Protein AF-A0A959L4I2-F1 (afdb_monomer_lite)

Foldseek 3Di:
DDDDDDDVVVVVVVVVVVVCPPPDDDDDDDPCPVVCCVPDQWDFDKDFPDWDWDDDPNWIWIKTKIAGCGTDHHDRDHGDIDIDTDPDTDDDD

pLDDT: mean 78.52, std 15.72, range [43.84, 96.69]

Radius of gyration: 24.25 Å; chains: 1; bounding box: 48×35×80 Å

Structure (mmCIF, N/CA/C/O backbone):
data_AF-A0A959L4I2-F1
#
_entry.id   AF-A0A959L4I2-F1
#
loop_
_atom_site.group_PDB
_atom_site.id
_atom_site.type_symbol
_atom_site.label_atom_id
_atom_site.label_alt_id
_atom_site.label_comp_id
_atom_site.label_asym_id
_atom_site.label_entity_id
_atom_site.label_seq_id
_atom_site.pdbx_PDB_ins_code
_atom_site.Cartn_x
_atom_site.Cartn_y
_atom_site.Cartn_z
_atom_site.occupancy
_atom_site.B_iso_or_equiv
_atom_site.auth_seq_id
_atom_site.auth_comp_id
_atom_site.auth_asym_id
_atom_site.auth_atom_id
_atom_site.pdbx_PDB_model_num
ATOM 1 N N . MET A 1 1 ? 34.972 -16.716 57.144 1.00 43.84 1 MET A N 1
ATOM 2 C CA . MET A 1 1 ? 35.278 -16.973 55.724 1.00 43.84 1 MET A CA 1
ATOM 3 C C . MET A 1 1 ? 34.008 -16.634 54.981 1.00 43.84 1 MET A C 1
ATOM 5 O O . MET A 1 1 ? 33.043 -17.386 55.031 1.00 43.84 1 MET A O 1
ATOM 9 N N . GLU A 1 2 ? 33.963 -15.379 54.559 1.00 48.97 2 GLU A N 1
ATOM 10 C CA . GLU A 1 2 ? 32.786 -14.670 54.071 1.00 48.97 2 GLU A CA 1
ATOM 11 C C . GLU A 1 2 ? 32.556 -14.938 52.575 1.00 48.97 2 GLU A C 1
ATOM 13 O O . GLU A 1 2 ? 33.431 -15.461 51.890 1.00 48.97 2 GLU A O 1
ATOM 18 N N . GLU A 1 3 ? 31.378 -14.508 52.113 1.00 50.47 3 GLU A N 1
ATOM 19 C CA . GLU A 1 3 ? 31.020 -14.194 50.719 1.00 50.47 3 GLU A CA 1
ATOM 20 C C . GLU A 1 3 ? 30.455 -15.323 49.839 1.00 50.47 3 GLU A C 1
ATOM 22 O O . GLU A 1 3 ? 31.100 -15.823 48.924 1.00 50.47 3 GLU A O 1
ATOM 27 N N . GLN A 1 4 ? 29.169 -15.659 50.025 1.00 55.16 4 GLN A N 1
ATOM 28 C CA . GLN A 1 4 ? 28.410 -16.448 49.037 1.00 55.16 4 GLN A CA 1
ATOM 29 C C . GLN A 1 4 ? 26.938 -16.029 48.859 1.00 55.16 4 GLN A C 1
ATOM 31 O O . GLN A 1 4 ? 26.091 -16.893 48.695 1.00 55.16 4 GLN A O 1
ATOM 36 N N . PHE A 1 5 ? 26.554 -14.744 48.861 1.00 51.22 5 PHE A N 1
ATOM 37 C CA . PHE A 1 5 ? 25.117 -14.421 48.674 1.00 51.22 5 PHE A CA 1
ATOM 38 C C . PHE A 1 5 ? 24.760 -13.151 47.882 1.00 51.22 5 PHE A C 1
ATOM 40 O O . PHE A 1 5 ? 23.642 -12.666 48.017 1.00 51.22 5 PHE A O 1
ATOM 47 N N . PHE A 1 6 ? 25.620 -12.634 46.993 1.00 52.25 6 PHE A N 1
ATOM 48 C CA . PHE A 1 6 ? 25.301 -11.386 46.264 1.00 52.25 6 PHE A CA 1
ATOM 49 C C . PHE A 1 6 ? 25.215 -11.478 44.728 1.00 52.25 6 PHE A C 1
ATOM 51 O O . PHE A 1 6 ? 25.006 -10.473 44.059 1.00 52.25 6 PHE A O 1
ATOM 58 N N . VAL A 1 7 ? 25.326 -12.667 44.126 1.00 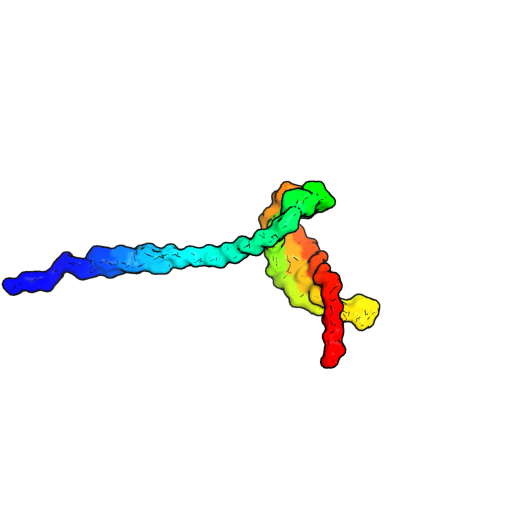56.22 7 VAL A N 1
ATOM 59 C CA . VAL A 1 7 ? 25.399 -12.779 42.647 1.00 56.22 7 VAL A CA 1
ATOM 60 C C . VAL A 1 7 ? 24.023 -12.977 41.986 1.00 56.22 7 VAL A C 1
ATOM 62 O O . VAL A 1 7 ? 23.816 -12.619 40.829 1.00 56.22 7 VAL A O 1
ATOM 65 N N . ARG A 1 8 ? 23.033 -13.499 42.721 1.00 56.81 8 ARG A N 1
ATOM 66 C CA . ARG A 1 8 ? 21.704 -1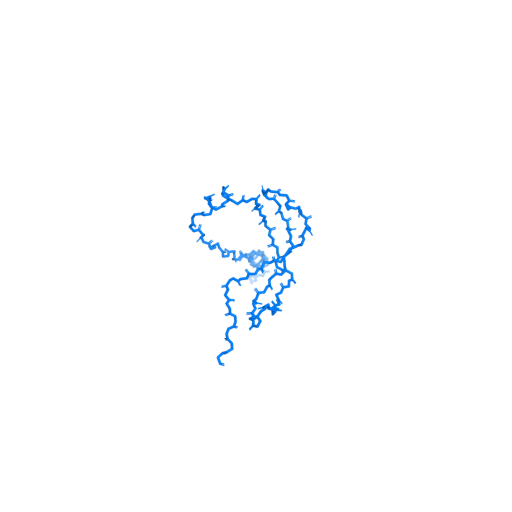3.847 42.179 1.00 56.81 8 ARG A CA 1
ATOM 67 C C . ARG A 1 8 ? 20.832 -12.657 41.728 1.00 56.81 8 ARG A C 1
ATOM 69 O O . ARG A 1 8 ? 20.240 -12.766 40.651 1.00 56.81 8 ARG A O 1
ATOM 76 N N . PRO A 1 9 ? 20.734 -11.526 42.459 1.00 57.25 9 PRO A N 1
ATOM 77 C CA . PRO A 1 9 ? 19.883 -10.423 42.007 1.00 57.25 9 PRO A CA 1
ATOM 78 C C . PRO A 1 9 ? 20.489 -9.684 40.804 1.00 57.25 9 PRO A C 1
ATOM 80 O O . PRO A 1 9 ? 19.751 -9.207 39.946 1.00 57.25 9 PRO A O 1
ATOM 83 N N . PHE A 1 10 ? 21.821 -9.655 40.691 1.00 60.25 10 PHE A N 1
ATOM 84 C CA . PHE A 1 10 ? 22.527 -8.967 39.609 1.00 60.25 10 PHE A CA 1
ATOM 85 C C . PHE A 1 10 ? 22.328 -9.660 38.253 1.00 60.25 10 PHE A C 1
ATOM 87 O O . PHE A 1 10 ? 22.019 -9.010 37.259 1.00 60.25 10 PHE A O 1
ATOM 94 N N . VAL A 1 11 ? 22.408 -10.995 38.225 1.00 62.56 11 VAL A N 1
ATOM 95 C CA . VAL A 1 11 ? 22.149 -11.787 37.009 1.00 62.56 11 VAL A CA 1
ATOM 96 C C . VAL A 1 11 ? 20.693 -11.643 36.552 1.00 62.56 11 VAL A C 1
ATOM 98 O O . VAL A 1 11 ? 20.431 -11.499 35.361 1.00 62.56 11 VAL A O 1
ATOM 101 N N . THR A 1 12 ? 19.746 -11.600 37.494 1.00 60.44 12 THR A N 1
ATOM 102 C CA . THR A 1 12 ? 18.314 -11.426 37.188 1.00 60.44 12 THR A CA 1
ATOM 103 C C . THR A 1 12 ? 18.019 -10.040 36.595 1.00 60.44 12 THR A C 1
ATOM 105 O O . THR A 1 12 ? 17.237 -9.926 35.653 1.00 60.44 12 THR A O 1
ATOM 108 N N . LEU A 1 13 ? 18.689 -8.990 37.087 1.00 60.50 13 LEU A N 1
ATOM 109 C CA . LEU A 1 13 ? 18.549 -7.623 36.575 1.00 60.50 13 LEU A CA 1
ATOM 110 C C . LEU A 1 13 ? 19.105 -7.470 35.147 1.00 60.50 13 LEU A C 1
ATOM 112 O O . LEU A 1 13 ? 18.497 -6.794 34.321 1.00 60.50 13 LEU A O 1
ATOM 116 N N . ILE A 1 14 ? 20.226 -8.129 34.835 1.00 62.12 14 ILE A N 1
ATOM 117 C CA . ILE A 1 14 ? 20.831 -8.089 33.494 1.00 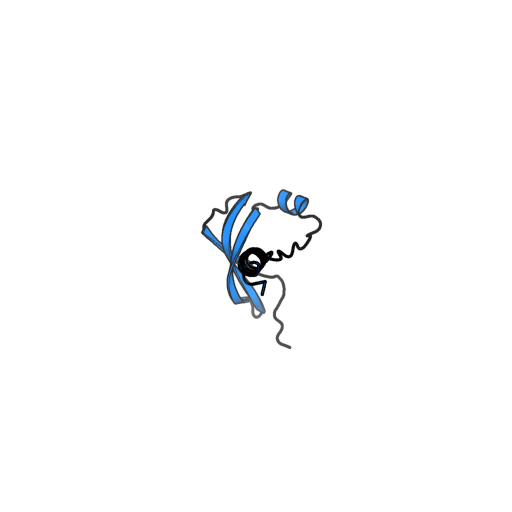62.12 14 ILE A CA 1
ATOM 118 C C . ILE A 1 14 ? 19.935 -8.786 32.461 1.00 62.12 14 ILE A C 1
ATOM 120 O O . ILE A 1 14 ? 19.753 -8.259 31.367 1.00 62.12 14 ILE A O 1
ATOM 124 N N . VAL A 1 15 ? 19.326 -9.925 32.810 1.00 62.53 15 VAL A N 1
ATOM 125 C CA . VAL A 1 15 ? 18.408 -10.651 31.910 1.00 62.53 15 VAL A CA 1
ATOM 126 C C . VAL A 1 15 ? 17.130 -9.851 31.627 1.00 62.53 15 VAL A C 1
ATOM 128 O O . VAL A 1 15 ? 16.635 -9.868 30.505 1.00 62.53 15 VAL A O 1
ATOM 131 N N . ALA A 1 16 ? 16.616 -9.098 32.602 1.00 61.31 16 ALA A N 1
ATOM 132 C CA . ALA A 1 16 ? 15.443 -8.246 32.389 1.00 61.31 16 ALA A CA 1
ATOM 133 C C . ALA A 1 16 ? 15.728 -7.057 31.447 1.00 61.31 16 ALA A C 1
ATOM 135 O O . ALA A 1 16 ? 14.841 -6.613 30.715 1.00 61.31 16 ALA A O 1
ATOM 136 N N . MET A 1 17 ? 16.966 -6.552 31.429 1.00 60.22 17 MET A N 1
ATOM 137 C CA . MET A 1 17 ? 17.362 -5.430 30.569 1.00 60.22 17 MET A CA 1
ATOM 138 C C . MET A 1 17 ? 17.618 -5.845 29.112 1.00 60.22 17 MET A C 1
ATOM 140 O O . MET A 1 17 ? 17.451 -5.020 28.217 1.00 60.22 17 MET A O 1
ATOM 144 N N . THR A 1 18 ? 17.960 -7.108 28.834 1.00 59.59 18 THR A N 1
ATOM 145 C CA . THR A 1 18 ? 18.181 -7.589 27.455 1.00 59.59 18 THR A CA 1
ATOM 146 C C . THR A 1 18 ? 16.890 -7.908 26.699 1.00 59.59 18 THR A C 1
ATOM 148 O O . THR A 1 18 ? 16.895 -7.915 25.470 1.00 59.59 18 THR A O 1
ATOM 151 N N . SER A 1 19 ? 15.768 -8.116 27.396 1.00 58.38 19 SER A N 1
ATOM 152 C CA . SER A 1 19 ? 14.453 -8.326 26.768 1.00 58.38 19 SER A CA 1
ATOM 153 C C . SER A 1 19 ? 13.820 -7.057 26.184 1.00 58.38 19 SER A C 1
ATOM 155 O O . SER A 1 19 ? 12.857 -7.157 25.429 1.00 58.38 19 SER A O 1
ATOM 157 N N . CYS A 1 20 ? 14.364 -5.872 26.479 1.00 56.56 20 CYS A N 1
ATOM 158 C CA . CYS A 1 20 ? 13.914 -4.605 25.899 1.00 56.56 20 CYS A CA 1
ATOM 159 C C . CYS A 1 20 ? 14.814 -4.209 24.717 1.00 56.56 20 CYS A C 1
ATOM 161 O O . CYS A 1 20 ? 15.423 -3.140 24.691 1.00 56.56 20 CYS A O 1
ATOM 163 N N . LEU A 1 21 ? 14.947 -5.109 23.740 1.00 58.44 21 LEU A N 1
ATOM 164 C CA . LEU A 1 21 ? 15.512 -4.773 22.437 1.00 58.44 21 LEU A CA 1
ATOM 165 C C . LEU A 1 21 ? 14.550 -3.788 21.770 1.00 58.44 21 LEU A C 1
ATOM 167 O O . LEU A 1 21 ? 13.540 -4.189 21.196 1.00 58.44 21 LEU A O 1
ATOM 171 N N . LEU A 1 22 ? 14.854 -2.493 21.901 1.00 57.78 22 LEU A N 1
ATOM 172 C CA . LEU A 1 22 ? 14.220 -1.422 21.141 1.00 57.78 22 LEU A CA 1
ATOM 173 C C . LEU A 1 22 ? 14.192 -1.845 19.669 1.00 57.78 22 LEU A C 1
ATOM 175 O O . LEU A 1 22 ? 15.231 -1.896 19.008 1.00 57.78 22 LEU A O 1
ATOM 179 N N . GLN A 1 23 ? 13.004 -2.163 19.155 1.00 61.88 23 GLN A N 1
ATOM 180 C CA . GLN A 1 23 ? 12.809 -2.300 17.721 1.00 61.88 23 GLN A CA 1
ATOM 181 C C . GLN A 1 23 ? 13.058 -0.922 17.115 1.00 61.88 23 GLN A C 1
ATOM 183 O O . GLN A 1 23 ? 12.265 0.001 17.293 1.00 61.88 23 GLN A O 1
ATOM 188 N N . ALA A 1 24 ? 14.200 -0.765 16.449 1.00 56.25 24 ALA A N 1
ATOM 189 C CA . ALA A 1 24 ? 14.517 0.450 15.725 1.00 56.25 24 ALA A CA 1
ATOM 190 C C . ALA A 1 24 ? 13.518 0.601 14.570 1.00 56.25 24 ALA A C 1
ATOM 192 O O . ALA A 1 24 ? 13.633 -0.056 13.538 1.00 56.25 24 ALA A O 1
ATOM 193 N N . THR A 1 25 ? 12.511 1.452 14.755 1.00 60.34 25 THR A N 1
ATOM 194 C CA . THR A 1 25 ? 11.624 1.884 13.678 1.00 60.34 25 THR A CA 1
ATOM 195 C C . THR A 1 25 ? 12.307 3.024 12.935 1.00 60.34 25 THR A C 1
ATOM 197 O O . THR A 1 25 ? 12.457 4.122 13.476 1.00 60.34 25 THR A O 1
ATOM 200 N N . THR A 1 26 ? 12.750 2.786 11.702 1.00 63.19 26 THR A N 1
ATOM 201 C CA . THR A 1 26 ? 13.249 3.861 10.840 1.00 63.19 26 THR A CA 1
ATOM 202 C C . THR A 1 26 ? 12.075 4.744 10.424 1.00 63.19 26 THR A C 1
ATOM 204 O O . THR A 1 26 ? 11.267 4.358 9.584 1.00 63.19 26 THR A O 1
ATOM 207 N N . ILE A 1 27 ? 11.976 5.938 11.011 1.00 66.94 27 ILE A N 1
ATOM 208 C CA . ILE A 1 27 ? 11.046 6.971 10.549 1.00 66.94 27 ILE A CA 1
ATOM 209 C C . ILE A 1 27 ? 11.718 7.677 9.373 1.00 66.94 27 ILE A C 1
ATOM 211 O O . ILE A 1 27 ? 12.671 8.429 9.564 1.00 66.94 27 ILE A O 1
ATOM 215 N N . VAL A 1 28 ? 11.243 7.420 8.156 1.00 71.44 28 VAL A N 1
ATOM 216 C CA . VAL A 1 28 ? 11.657 8.181 6.973 1.00 71.44 28 VAL A CA 1
ATOM 217 C C . VAL A 1 28 ? 10.774 9.429 6.898 1.00 71.44 28 VAL A C 1
ATOM 219 O O . VAL A 1 28 ? 9.566 9.294 6.691 1.00 71.44 28 VAL A O 1
ATOM 222 N N . PRO A 1 29 ? 11.319 10.643 7.097 1.00 65.62 29 PRO A N 1
ATOM 223 C CA . PRO A 1 29 ? 10.522 11.853 6.996 1.00 65.62 29 PRO A CA 1
ATOM 224 C C . PRO A 1 29 ? 10.180 12.110 5.528 1.00 65.62 29 PRO A C 1
ATOM 226 O O . PRO A 1 29 ? 11.054 12.394 4.711 1.00 65.62 29 PRO A O 1
ATOM 229 N N . PHE A 1 30 ? 8.896 12.043 5.194 1.00 72.75 30 PHE A N 1
ATOM 230 C CA . PHE A 1 30 ? 8.405 12.501 3.901 1.00 72.75 30 PHE A CA 1
ATOM 231 C C . PHE A 1 30 ? 7.990 13.967 4.027 1.00 72.75 30 PHE A C 1
ATOM 233 O O . PHE A 1 30 ? 7.026 14.303 4.723 1.00 72.75 30 PHE A O 1
ATOM 240 N N . ALA A 1 31 ? 8.731 14.853 3.358 1.00 73.56 31 ALA A N 1
ATOM 241 C CA . ALA A 1 31 ? 8.312 16.240 3.200 1.00 73.56 31 ALA A CA 1
ATOM 242 C C . ALA A 1 31 ? 6.930 16.263 2.525 1.00 73.56 31 ALA A C 1
ATOM 244 O O . ALA A 1 31 ? 6.697 15.508 1.584 1.00 73.56 31 ALA A O 1
ATOM 245 N N . ASN A 1 32 ? 6.024 17.125 2.997 1.00 81.12 32 ASN A N 1
ATOM 246 C CA . ASN A 1 32 ? 4.676 17.305 2.437 1.00 81.12 32 ASN A CA 1
ATOM 247 C C . ASN A 1 32 ? 3.681 16.145 2.664 1.00 81.12 32 ASN A C 1
ATOM 249 O O . ASN A 1 32 ? 2.652 16.087 2.001 1.00 81.12 32 ASN A O 1
ATOM 253 N N . LEU A 1 33 ? 3.920 15.254 3.635 1.00 77.94 33 LEU A N 1
ATOM 254 C CA . LEU A 1 33 ? 2.979 14.174 3.991 1.00 77.94 33 LEU A CA 1
ATOM 255 C C . LEU A 1 33 ? 1.547 14.672 4.249 1.00 77.94 33 LEU A C 1
ATOM 257 O O . LEU A 1 33 ? 0.593 14.046 3.802 1.00 77.94 33 LEU A O 1
ATOM 261 N N . GLY A 1 34 ? 1.405 15.813 4.933 1.00 78.88 34 GLY A N 1
ATOM 262 C CA . GLY A 1 34 ? 0.099 16.413 5.219 1.00 78.88 34 GLY A CA 1
ATOM 263 C C . GLY A 1 34 ? -0.649 16.836 3.954 1.00 78.88 34 GLY A C 1
ATOM 264 O O . GLY A 1 34 ? -1.792 16.442 3.759 1.00 78.88 34 GLY A O 1
ATOM 265 N N . THR A 1 35 ? 0.011 17.554 3.040 1.00 84.31 35 THR A N 1
ATOM 266 C CA . THR A 1 35 ? -0.631 17.995 1.791 1.00 84.31 35 THR A CA 1
ATOM 267 C C . THR A 1 35 ? -0.924 16.825 0.850 1.00 84.31 35 THR A C 1
ATOM 269 O O . THR A 1 35 ? -1.931 16.845 0.145 1.00 84.31 35 THR A O 1
ATOM 272 N N . LEU A 1 36 ? -0.092 15.778 0.869 1.00 83.38 36 LEU A N 1
ATOM 273 C CA . LEU A 1 36 ? -0.359 14.533 0.150 1.00 83.38 36 LEU A CA 1
ATOM 274 C C . LEU A 1 36 ? -1.573 13.797 0.731 1.00 83.38 36 LEU A C 1
ATOM 276 O O . LEU A 1 36 ? -2.418 13.334 -0.030 1.00 83.38 36 LEU A O 1
ATOM 280 N N . ALA A 1 37 ? -1.700 13.723 2.057 1.00 84.81 37 ALA A N 1
ATOM 281 C CA . ALA A 1 37 ? -2.852 13.112 2.716 1.00 84.81 37 ALA A CA 1
ATOM 282 C C . ALA A 1 37 ? -4.159 13.868 2.411 1.00 84.81 37 ALA A C 1
ATOM 284 O O . ALA A 1 37 ? -5.195 13.246 2.149 1.00 84.81 37 ALA A O 1
ATOM 285 N N . ASP A 1 38 ? -4.111 15.201 2.377 1.00 85.94 38 ASP A N 1
ATOM 286 C CA . ASP A 1 38 ? -5.268 16.036 2.045 1.00 85.94 38 ASP A CA 1
ATOM 287 C C . ASP A 1 38 ? -5.728 15.818 0.597 1.00 85.94 38 ASP A C 1
ATOM 289 O O . ASP A 1 38 ? -6.924 15.633 0.358 1.00 85.94 38 ASP A O 1
ATOM 293 N N . GLY A 1 39 ? -4.783 15.761 -0.347 1.00 88.56 39 GLY A N 1
ATOM 294 C CA . GLY A 1 39 ? -5.056 15.578 -1.776 1.00 88.56 39 GLY A CA 1
ATOM 295 C C . GLY A 1 39 ? -5.363 14.144 -2.219 1.00 88.56 39 GLY A C 1
ATOM 296 O O . GLY A 1 39 ? -5.780 13.953 -3.356 1.00 88.56 39 GLY A O 1
ATOM 297 N N . SER A 1 40 ? -5.157 13.142 -1.362 1.00 88.19 40 SER A N 1
ATOM 298 C CA . SER A 1 40 ? -5.371 11.731 -1.717 1.00 88.19 40 SER A CA 1
ATOM 299 C C . SER A 1 40 ? -6.819 11.293 -1.497 1.00 88.19 40 SER A C 1
ATOM 301 O O . SER A 1 40 ? -7.411 11.611 -0.464 1.00 88.19 40 SER A O 1
ATOM 303 N N . ASP A 1 41 ? -7.366 10.492 -2.412 1.00 90.50 41 ASP A N 1
ATOM 304 C CA . ASP A 1 41 ? -8.711 9.908 -2.273 1.00 90.50 41 ASP A CA 1
ATOM 305 C C . ASP A 1 41 ? -8.786 8.872 -1.141 1.00 90.50 41 ASP A C 1
ATOM 307 O O . ASP A 1 41 ? -9.819 8.724 -0.483 1.00 90.50 41 ASP A O 1
ATOM 311 N N . ALA A 1 42 ? -7.673 8.179 -0.882 1.00 90.38 42 ALA A N 1
ATOM 312 C CA . ALA A 1 42 ? -7.549 7.203 0.188 1.00 90.38 42 ALA A CA 1
ATOM 313 C C . ALA A 1 42 ? -6.189 7.294 0.892 1.00 90.38 42 ALA A C 1
ATOM 315 O O . ALA A 1 42 ? -5.170 7.611 0.280 1.00 90.38 42 ALA A O 1
ATOM 316 N N . LEU A 1 43 ? -6.186 6.983 2.187 1.00 91.50 43 LEU A N 1
ATOM 317 C CA . LEU A 1 43 ? -5.002 6.883 3.031 1.00 91.50 43 LEU A CA 1
ATOM 318 C C . LEU A 1 43 ? -5.138 5.628 3.891 1.00 91.50 43 LEU A C 1
ATOM 320 O O . LEU A 1 43 ? -6.104 5.484 4.639 1.00 91.50 43 LEU A O 1
ATOM 324 N N . VAL A 1 44 ? -4.174 4.721 3.782 1.00 93.81 44 VAL A N 1
ATOM 325 C CA . VAL A 1 44 ? -4.192 3.428 4.472 1.00 93.81 44 VAL A CA 1
ATOM 326 C C . VAL A 1 44 ? -2.800 3.068 4.969 1.00 93.81 44 VAL A C 1
ATOM 328 O O . VAL A 1 44 ? -1.800 3.422 4.344 1.00 93.81 44 VAL A O 1
ATOM 331 N N . MET A 1 45 ? -2.734 2.308 6.059 1.00 93.06 45 MET A N 1
ATOM 332 C CA . MET A 1 45 ? -1.555 1.505 6.360 1.00 93.06 45 MET A CA 1
ATOM 333 C C . MET A 1 45 ? -1.726 0.142 5.708 1.00 93.06 45 MET A C 1
ATOM 335 O O . MET A 1 45 ? -2.718 -0.549 5.941 1.00 93.06 45 MET A O 1
ATOM 339 N N . ALA A 1 46 ? -0.757 -0.246 4.888 1.00 94.50 46 ALA A N 1
ATOM 340 C CA . ALA A 1 46 ? -0.797 -1.499 4.159 1.00 94.50 46 ALA A CA 1
ATOM 341 C C . ALA A 1 46 ? 0.525 -2.253 4.293 1.00 94.50 46 ALA A C 1
ATOM 343 O O . ALA A 1 46 ? 1.602 -1.656 4.354 1.00 94.50 46 ALA A O 1
ATOM 344 N N . ARG A 1 47 ? 0.438 -3.581 4.300 1.00 93.81 47 ARG A N 1
ATOM 345 C CA . ARG A 1 47 ? 1.590 -4.480 4.317 1.00 93.81 47 ARG A CA 1
ATOM 346 C C . ARG A 1 47 ? 1.762 -5.118 2.950 1.00 93.81 47 ARG A C 1
ATOM 348 O O . ARG A 1 47 ? 0.810 -5.631 2.367 1.00 93.81 47 ARG A O 1
ATOM 355 N N . VAL A 1 48 ? 2.992 -5.119 2.448 1.00 94.81 48 VAL A N 1
ATOM 356 C CA . VAL A 1 48 ? 3.340 -5.820 1.208 1.00 94.81 48 VAL A CA 1
ATOM 357 C C . VAL A 1 48 ? 3.268 -7.327 1.453 1.00 94.81 48 VAL A C 1
ATOM 359 O O . VAL A 1 48 ? 3.928 -7.843 2.353 1.00 94.81 48 VAL A O 1
ATOM 362 N N . ILE A 1 49 ? 2.478 -8.031 0.643 1.00 95.88 49 ILE A N 1
ATOM 363 C CA . ILE A 1 49 ? 2.335 -9.494 0.694 1.00 95.88 49 ILE A CA 1
ATOM 364 C C . ILE A 1 49 ? 3.039 -10.198 -0.466 1.00 95.88 49 ILE A C 1
ATOM 366 O O . ILE A 1 49 ? 3.382 -11.372 -0.350 1.00 95.88 49 ILE A O 1
ATOM 370 N N . LYS A 1 50 ? 3.269 -9.500 -1.584 1.00 93.00 50 LYS A N 1
ATOM 371 C CA . LYS A 1 50 ? 4.002 -10.044 -2.729 1.00 93.00 50 LYS A CA 1
ATOM 372 C C . LYS A 1 50 ? 4.701 -8.934 -3.500 1.00 93.00 50 LYS A C 1
ATOM 374 O O . LYS A 1 50 ? 4.129 -7.868 -3.693 1.00 93.00 50 LYS A O 1
ATOM 379 N N . VAL A 1 51 ? 5.896 -9.228 -3.995 1.00 93.50 51 VAL A N 1
ATOM 380 C CA . VAL A 1 51 ? 6.600 -8.426 -5.002 1.00 93.50 51 VAL A CA 1
ATOM 381 C C . VAL A 1 51 ? 6.764 -9.302 -6.234 1.00 93.50 51 VAL A C 1
ATOM 383 O O . VAL A 1 51 ? 7.100 -10.480 -6.101 1.00 93.50 51 VAL A O 1
ATOM 386 N N . TYR A 1 52 ? 6.448 -8.777 -7.411 1.00 91.69 52 TYR A N 1
ATOM 387 C CA . TYR A 1 52 ? 6.553 -9.520 -8.661 1.00 91.69 52 TYR A CA 1
ATOM 388 C C . TYR A 1 52 ? 6.788 -8.587 -9.843 1.00 91.69 52 TYR A C 1
ATOM 390 O O . TYR A 1 52 ? 6.468 -7.400 -9.797 1.00 91.69 52 TYR A O 1
ATOM 398 N N . GLU A 1 53 ? 7.343 -9.153 -10.904 1.00 91.31 53 GLU A N 1
ATOM 399 C CA . GLU A 1 53 ? 7.498 -8.487 -12.188 1.00 91.31 53 GLU A CA 1
ATOM 400 C C . GLU A 1 53 ? 6.200 -8.598 -12.989 1.00 91.31 53 GLU A C 1
ATOM 402 O O . GLU A 1 53 ? 5.550 -9.649 -13.022 1.00 91.31 53 GLU A O 1
ATOM 407 N N . HIS A 1 54 ? 5.800 -7.495 -13.609 1.00 89.00 54 HIS A N 1
ATOM 408 C CA . HIS A 1 54 ? 4.646 -7.427 -14.487 1.00 89.00 54 HIS A CA 1
ATOM 409 C C . HIS A 1 54 ? 5.070 -6.859 -15.835 1.00 89.00 54 HIS A C 1
ATOM 411 O O . HIS A 1 54 ? 5.610 -5.756 -15.893 1.00 89.00 54 HIS A O 1
ATOM 417 N N . SER A 1 55 ? 4.822 -7.622 -16.896 1.00 88.38 55 SER A N 1
ATOM 418 C CA . SER A 1 55 ? 5.105 -7.208 -18.266 1.00 88.38 55 SER A CA 1
ATOM 419 C C . SER A 1 55 ? 3.872 -6.546 -18.878 1.00 88.38 55 SER A C 1
ATOM 421 O O . SER A 1 55 ? 2.817 -7.174 -18.960 1.00 88.38 55 SER A O 1
ATOM 423 N N . GLU A 1 56 ? 4.012 -5.300 -19.315 1.00 85.62 56 GLU A N 1
ATOM 424 C CA . GLU A 1 56 ? 2.982 -4.519 -20.004 1.00 85.62 56 GLU A CA 1
ATOM 425 C C . GLU A 1 56 ? 3.643 -3.773 -21.170 1.00 85.62 56 GLU A C 1
ATOM 427 O O . GLU A 1 56 ? 4.661 -3.114 -20.974 1.00 85.62 56 GLU A O 1
ATOM 432 N N . ASP A 1 57 ? 3.112 -3.922 -22.388 1.00 83.50 57 ASP A N 1
ATOM 433 C CA . ASP A 1 57 ? 3.610 -3.259 -23.607 1.00 83.50 57 ASP A CA 1
ATOM 434 C C . ASP A 1 57 ? 5.139 -3.337 -23.809 1.00 83.50 57 ASP A C 1
ATOM 436 O O . ASP A 1 57 ? 5.803 -2.329 -24.058 1.00 83.50 57 ASP A O 1
ATOM 440 N N . ASP A 1 58 ? 5.696 -4.550 -23.694 1.00 82.44 58 ASP A N 1
ATOM 441 C CA . ASP A 1 58 ? 7.137 -4.843 -23.849 1.00 82.44 58 ASP A CA 1
ATOM 442 C C . ASP A 1 58 ? 8.038 -4.213 -22.765 1.00 82.44 58 ASP A C 1
ATOM 444 O O . ASP A 1 58 ? 9.255 -4.137 -22.901 1.00 82.44 58 ASP A O 1
ATOM 448 N N . GLN A 1 59 ? 7.445 -3.757 -21.657 1.00 82.75 59 GLN A N 1
ATOM 449 C CA . GLN A 1 59 ? 8.157 -3.212 -20.501 1.00 82.75 59 GLN A CA 1
ATOM 450 C C . GLN A 1 59 ? 7.903 -4.067 -19.268 1.00 82.75 59 GLN A C 1
ATOM 452 O O . GLN A 1 59 ? 6.784 -4.521 -19.033 1.00 82.75 59 GLN A O 1
ATOM 457 N N . VAL A 1 60 ? 8.941 -4.259 -18.454 1.00 85.50 60 VAL A N 1
ATOM 458 C CA . VAL A 1 60 ? 8.839 -4.970 -17.179 1.00 85.50 60 VAL A CA 1
ATOM 459 C C . VAL A 1 60 ? 8.823 -3.956 -16.038 1.00 85.50 60 VAL A C 1
ATOM 461 O O . VAL A 1 60 ? 9.683 -3.078 -15.937 1.00 85.50 60 VAL A O 1
ATOM 464 N N . PHE A 1 61 ? 7.826 -4.074 -15.164 1.00 86.94 61 PHE A N 1
ATOM 465 C CA . PHE A 1 61 ? 7.655 -3.226 -13.988 1.00 86.94 61 PHE A CA 1
ATOM 466 C C . PHE A 1 61 ? 7.669 -4.052 -12.708 1.00 86.94 61 PHE A C 1
ATOM 468 O O . PHE A 1 61 ? 7.112 -5.150 -12.658 1.00 86.94 61 PHE A O 1
ATOM 475 N N . PHE A 1 62 ? 8.207 -3.480 -11.628 1.00 89.44 62 PHE A N 1
ATOM 476 C CA . PHE A 1 62 ? 7.987 -4.022 -10.290 1.00 89.44 62 PHE A CA 1
ATOM 477 C C . PHE A 1 62 ? 6.611 -3.622 -9.762 1.00 89.44 62 PHE A C 1
ATOM 479 O O . PHE A 1 62 ? 6.296 -2.435 -9.593 1.00 89.44 62 PHE A O 1
ATOM 486 N N . ARG A 1 63 ? 5.808 -4.637 -9.445 1.00 92.69 63 ARG A N 1
ATOM 487 C CA . ARG A 1 63 ? 4.488 -4.490 -8.845 1.00 92.69 63 ARG A CA 1
ATOM 488 C C . ARG A 1 63 ? 4.463 -5.130 -7.460 1.00 92.69 63 ARG A C 1
ATOM 490 O O . ARG A 1 63 ? 5.014 -6.205 -7.215 1.00 92.69 63 ARG A O 1
ATOM 497 N N . PHE A 1 64 ? 3.814 -4.436 -6.541 1.00 94.50 64 PHE A N 1
ATOM 498 C CA . PHE A 1 64 ? 3.655 -4.822 -5.151 1.00 94.50 64 PHE A CA 1
ATOM 499 C C . PHE A 1 64 ? 2.191 -5.143 -4.930 1.00 94.50 64 PHE A C 1
ATOM 501 O O . PHE A 1 64 ? 1.342 -4.298 -5.188 1.00 94.50 64 PHE A O 1
ATOM 508 N N . ARG A 1 65 ? 1.894 -6.333 -4.418 1.00 95.56 65 ARG A N 1
ATOM 509 C CA . ARG A 1 65 ? 0.576 -6.616 -3.865 1.00 95.56 65 ARG A CA 1
ATOM 510 C C . ARG A 1 65 ? 0.581 -6.274 -2.392 1.00 95.56 65 ARG A C 1
ATOM 512 O O . ARG A 1 65 ? 1.431 -6.779 -1.652 1.00 95.56 65 ARG A O 1
ATOM 519 N N . LEU A 1 66 ? -0.367 -5.452 -1.973 1.00 96.44 66 LEU A N 1
ATOM 520 C CA . LEU A 1 66 ? -0.504 -5.014 -0.594 1.00 96.44 66 LEU A CA 1
ATOM 521 C C . LEU A 1 66 ? -1.842 -5.465 -0.022 1.00 96.44 66 LEU A C 1
ATOM 523 O O . LEU A 1 66 ? -2.812 -5.632 -0.756 1.00 96.44 66 LEU A O 1
ATOM 527 N N . VAL A 1 67 ? -1.869 -5.648 1.295 1.00 96.69 67 VAL A N 1
ATOM 528 C CA . VAL A 1 67 ? -3.089 -5.826 2.082 1.00 96.69 67 VAL A CA 1
ATOM 529 C C . VAL A 1 67 ? -3.245 -4.649 3.036 1.00 96.69 67 VAL A C 1
ATOM 531 O O . VAL A 1 67 ? -2.282 -4.269 3.706 1.00 96.69 67 VAL A O 1
ATOM 534 N N . VAL A 1 68 ? -4.441 -4.073 3.105 1.00 95.94 68 VAL A N 1
ATOM 535 C CA . VAL A 1 68 ? -4.763 -2.996 4.048 1.00 95.94 68 VAL A CA 1
ATOM 536 C C . VAL A 1 68 ? -4.806 -3.561 5.467 1.00 95.94 68 VAL A C 1
ATOM 538 O O . VAL A 1 68 ? -5.570 -4.480 5.762 1.00 95.94 68 VAL A O 1
ATOM 541 N N . GLU A 1 69 ? -4.007 -2.998 6.367 1.00 95.81 69 GLU A N 1
ATOM 542 C CA . GLU A 1 69 ? -4.025 -3.326 7.797 1.00 95.81 69 GLU A CA 1
ATOM 543 C C . GLU A 1 69 ? -4.888 -2.347 8.592 1.00 95.81 69 GLU A C 1
ATOM 545 O O . GLU A 1 69 ? -5.576 -2.751 9.535 1.00 95.81 69 GLU A O 1
ATOM 550 N N . GLU A 1 70 ? -4.882 -1.081 8.176 1.00 94.50 70 GLU A N 1
ATOM 551 C CA . GLU A 1 70 ? -5.656 -0.003 8.776 1.00 94.50 70 GLU A CA 1
ATOM 552 C C . GLU A 1 70 ? -6.083 1.005 7.708 1.00 94.50 70 GLU A C 1
ATOM 554 O O . GLU A 1 70 ? -5.300 1.364 6.826 1.00 94.50 70 GLU A O 1
ATOM 559 N N . SER A 1 71 ? -7.327 1.471 7.805 1.00 93.25 71 SER A N 1
ATOM 560 C CA . SER A 1 71 ? -7.866 2.516 6.941 1.00 93.25 71 SER A CA 1
ATOM 561 C C . SER A 1 71 ? -7.947 3.831 7.700 1.00 93.25 71 SER A C 1
ATOM 563 O O . SER A 1 71 ? -8.502 3.878 8.796 1.00 93.25 71 SER A O 1
ATOM 565 N N . ILE A 1 72 ? -7.378 4.886 7.120 1.00 91.62 72 ILE A N 1
ATOM 566 C CA . ILE A 1 72 ? -7.331 6.228 7.710 1.00 91.62 72 ILE A CA 1
ATOM 567 C C . ILE A 1 72 ? -8.285 7.170 6.959 1.00 91.62 72 ILE A C 1
ATOM 569 O O . ILE A 1 72 ? -8.943 8.007 7.574 1.00 91.62 72 ILE A O 1
ATOM 573 N N . LYS A 1 73 ? -8.378 7.040 5.628 1.00 92.50 73 LYS A N 1
ATOM 574 C CA . LYS A 1 73 ? -9.236 7.849 4.744 1.00 92.50 73 LYS A CA 1
ATOM 575 C C . LYS A 1 73 ? -9.630 7.042 3.504 1.00 92.50 73 LYS A C 1
ATOM 577 O O . LYS A 1 73 ? -8.817 6.279 2.987 1.00 92.50 73 LYS A O 1
ATOM 582 N N . GLY A 1 74 ? -10.821 7.298 2.965 1.00 91.94 74 GLY A N 1
ATOM 583 C CA . GLY A 1 74 ? -11.281 6.741 1.689 1.00 91.94 74 GLY A CA 1
ATOM 584 C C . GLY A 1 74 ? -12.077 5.445 1.839 1.00 91.94 74 GLY A C 1
ATOM 585 O O . GLY A 1 74 ? -12.546 5.118 2.924 1.00 91.94 74 GLY A O 1
ATOM 586 N N . SER A 1 75 ? -12.263 4.733 0.726 1.00 92.31 75 SER A N 1
ATOM 587 C CA . SER A 1 75 ? -13.125 3.544 0.640 1.00 92.31 75 SER A CA 1
ATOM 588 C C . SER A 1 75 ? -12.395 2.210 0.799 1.00 92.31 75 SER A C 1
ATOM 590 O O . SER A 1 75 ? -13.028 1.170 0.684 1.00 92.31 75 SER A O 1
ATOM 592 N N . LEU A 1 76 ? -11.073 2.226 0.984 1.00 93.31 76 LEU A N 1
ATOM 593 C CA . LEU A 1 76 ? -10.296 1.008 1.195 1.00 93.31 76 LEU A CA 1
ATOM 594 C C . LEU A 1 76 ? -10.499 0.528 2.631 1.00 93.31 76 LEU A C 1
ATOM 596 O O . LEU A 1 76 ? -10.231 1.271 3.576 1.00 93.31 76 LEU A O 1
ATOM 600 N N . GLU A 1 77 ? -10.956 -0.705 2.795 1.00 94.69 77 GLU A N 1
ATOM 601 C CA . GLU A 1 77 ? -11.246 -1.314 4.086 1.00 94.69 77 GLU A CA 1
ATOM 602 C C . GLU A 1 77 ? -10.128 -2.260 4.530 1.00 94.69 77 GLU A C 1
ATOM 604 O O . GLU A 1 77 ? -9.294 -2.726 3.752 1.00 94.69 77 GLU A O 1
ATOM 609 N N . LYS A 1 78 ? -10.089 -2.556 5.831 1.00 94.62 78 LYS A N 1
ATOM 610 C CA . LYS A 1 78 ? -9.115 -3.493 6.391 1.00 94.62 78 LYS A CA 1
ATOM 611 C C . LYS A 1 78 ? -9.295 -4.884 5.780 1.00 94.62 78 LYS A C 1
ATOM 613 O O . LYS A 1 78 ? -10.365 -5.473 5.875 1.00 94.62 78 LYS A O 1
ATOM 618 N N . GLY A 1 79 ? -8.206 -5.444 5.263 1.00 94.75 79 GLY A N 1
ATOM 619 C CA . GLY A 1 79 ? -8.186 -6.740 4.587 1.00 94.75 79 GLY A CA 1
ATOM 620 C C . GLY A 1 79 ? -8.277 -6.650 3.064 1.00 94.75 79 GLY A C 1
ATOM 621 O O . GLY A 1 79 ? -7.971 -7.646 2.403 1.00 94.75 79 GLY A O 1
ATOM 622 N N . ASP A 1 80 ? -8.608 -5.480 2.509 1.00 96.25 80 ASP A N 1
A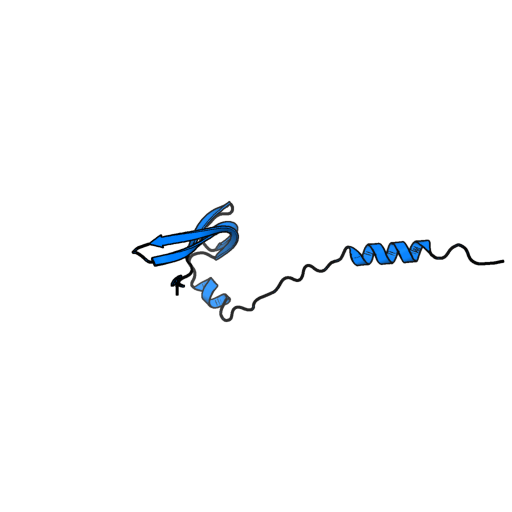TOM 623 C CA . ASP A 1 80 ? -8.609 -5.268 1.064 1.00 96.25 80 ASP A CA 1
ATOM 624 C C . ASP A 1 80 ? -7.216 -5.466 0.477 1.00 96.25 80 ASP A C 1
ATOM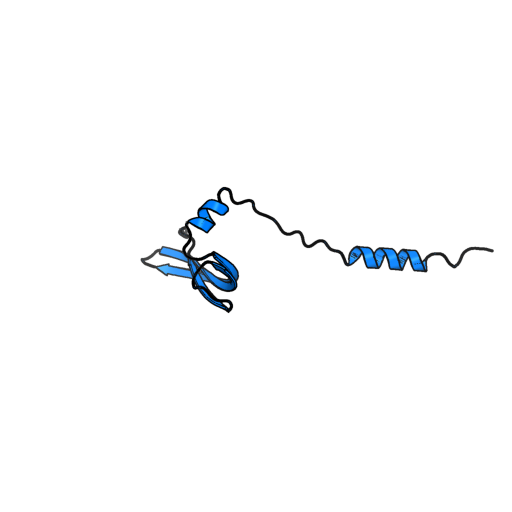 626 O O . ASP A 1 80 ? -6.197 -5.150 1.101 1.00 96.25 80 ASP A O 1
ATOM 630 N N . GLN A 1 81 ? -7.178 -5.984 -0.749 1.00 96.00 81 GLN A N 1
ATOM 631 C CA . GLN A 1 81 ? -5.944 -6.200 -1.490 1.00 96.00 81 GLN A CA 1
ATOM 632 C C . GLN A 1 81 ? -5.943 -5.396 -2.776 1.00 96.00 81 GLN A C 1
ATOM 634 O O . GLN A 1 81 ? -6.912 -5.402 -3.532 1.00 96.00 81 GLN A O 1
ATOM 639 N N . PHE A 1 82 ? -4.818 -4.748 -3.043 1.00 94.19 82 PHE A N 1
ATOM 640 C CA . PHE A 1 82 ? -4.611 -3.982 -4.261 1.00 94.19 82 PHE A CA 1
ATOM 641 C C . PHE A 1 82 ? -3.151 -4.063 -4.693 1.00 94.19 82 PHE A C 1
ATOM 643 O O . PHE A 1 82 ? -2.261 -4.421 -3.914 1.00 94.19 82 PHE A O 1
ATOM 650 N N . ASP A 1 83 ? -2.919 -3.764 -5.964 1.00 93.81 83 ASP A N 1
ATOM 651 C CA . ASP A 1 83 ? -1.592 -3.760 -6.553 1.00 93.81 83 ASP A CA 1
ATOM 652 C C . ASP A 1 83 ? -1.108 -2.312 -6.745 1.00 93.81 83 ASP A C 1
ATOM 654 O O . ASP A 1 83 ? -1.843 -1.459 -7.240 1.00 93.81 83 ASP A O 1
ATOM 658 N N . VAL A 1 84 ? 0.139 -2.034 -6.365 1.00 92.25 84 VAL A N 1
ATOM 659 C CA . VAL A 1 84 ? 0.827 -0.759 -6.610 1.00 92.25 84 VAL A CA 1
ATOM 660 C C . VAL A 1 84 ? 2.004 -1.016 -7.532 1.00 92.25 84 VAL A C 1
ATOM 662 O O . VAL A 1 84 ? 2.805 -1.919 -7.296 1.00 92.25 84 VAL A O 1
ATOM 665 N N . GLN A 1 85 ? 2.124 -0.209 -8.578 1.00 89.75 85 GLN A N 1
ATOM 666 C CA . GLN A 1 85 ? 3.233 -0.269 -9.520 1.00 89.75 85 GLN A CA 1
ATOM 667 C C . GLN A 1 85 ? 4.194 0.884 -9.268 1.00 89.75 85 GLN A C 1
ATOM 669 O O . GLN A 1 85 ? 3.785 2.044 -9.198 1.00 89.75 85 GLN A O 1
ATOM 674 N N . LYS A 1 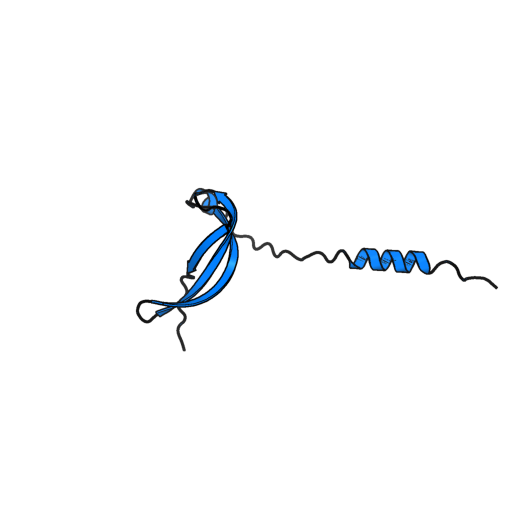86 ? 5.487 0.572 -9.162 1.00 82.88 86 LYS A N 1
ATOM 675 C CA . LYS A 1 86 ? 6.515 1.609 -9.197 1.00 82.88 86 LYS A CA 1
ATOM 676 C C . LYS A 1 86 ? 6.663 2.087 -10.640 1.00 82.88 86 LYS A C 1
ATOM 678 O O . LYS A 1 86 ? 6.830 1.274 -11.541 1.00 82.88 86 LYS A O 1
ATOM 683 N N . TRP A 1 87 ? 6.654 3.401 -10.853 1.00 76.88 87 TRP A N 1
ATOM 684 C CA . TRP A 1 87 ? 6.867 4.033 -12.166 1.00 76.88 87 TRP A CA 1
ATOM 685 C C . TRP A 1 87 ? 8.332 3.986 -12.651 1.00 76.88 87 TRP A C 1
ATOM 687 O O . TRP A 1 87 ? 8.769 4.829 -13.429 1.00 76.88 87 TRP A O 1
ATOM 697 N N . GLU A 1 88 ? 9.109 3.011 -12.186 1.00 77.75 88 GLU A N 1
ATOM 698 C CA . GLU A 1 88 ? 10.485 2.780 -12.615 1.00 77.75 88 GLU A CA 1
ATOM 699 C C . GLU A 1 88 ? 10.507 1.558 -13.531 1.00 77.75 88 GLU A C 1
ATOM 701 O O . GLU A 1 88 ? 10.010 0.492 -13.160 1.00 77.75 88 GLU A O 1
ATOM 706 N N . LYS A 1 89 ? 11.049 1.738 -14.737 1.00 71.44 89 LYS A N 1
ATOM 707 C CA . LYS A 1 89 ? 11.195 0.659 -15.712 1.00 71.44 89 LYS A CA 1
ATOM 708 C C . LYS A 1 89 ? 12.382 -0.210 -15.325 1.00 71.44 89 LYS A C 1
ATOM 710 O O . LYS A 1 89 ? 13.462 0.318 -15.063 1.00 71.44 89 LYS A O 1
ATOM 715 N N . LEU A 1 90 ? 12.193 -1.523 -15.351 1.00 72.00 90 LEU A N 1
ATOM 716 C CA . LEU A 1 90 ? 13.312 -2.452 -15.390 1.00 72.00 90 LEU A CA 1
ATOM 717 C C . LEU A 1 90 ? 13.823 -2.455 -16.826 1.00 72.00 90 LEU A C 1
ATOM 719 O O . LEU A 1 90 ? 13.151 -2.947 -17.728 1.00 72.00 90 LEU A O 1
ATOM 723 N N . THR A 1 91 ? 14.961 -1.804 -17.040 1.00 64.12 91 THR A N 1
ATOM 724 C CA . THR A 1 91 ? 15.692 -1.911 -18.303 1.00 64.12 91 THR A CA 1
ATOM 725 C C . THR A 1 91 ? 16.755 -2.969 -18.055 1.00 64.12 91 THR A C 1
ATOM 727 O O . THR A 1 91 ? 17.581 -2.781 -17.162 1.00 64.12 91 THR A O 1
ATOM 730 N N . ASP A 1 92 ? 16.677 -4.094 -18.762 1.00 60.66 92 ASP A N 1
ATOM 731 C CA . ASP A 1 92 ? 17.789 -5.041 -18.824 1.00 60.66 92 ASP A CA 1
ATOM 732 C C . ASP A 1 92 ? 18.917 -4.351 -19.610 1.00 60.66 92 ASP A C 1
ATOM 734 O O . ASP A 1 92 ? 18.759 -4.098 -20.807 1.00 60.66 92 ASP A O 1
ATOM 738 N N . ASP A 1 93 ? 19.999 -3.972 -18.924 1.00 54.12 93 ASP A N 1
ATOM 739 C CA . ASP A 1 93 ? 21.277 -3.593 -19.554 1.00 54.12 93 ASP A CA 1
ATOM 740 C C . ASP A 1 93 ? 22.011 -4.839 -20.084 1.00 54.12 93 ASP A C 1
ATOM 742 O O . ASP A 1 93 ? 22.109 -5.842 -19.332 1.00 54.12 93 ASP A O 1
#

Sequence (93 aa):
MEEQFFVRPFVTLIVAMTSCLLQATTIVPFANLGTLADGSDALVMARVIKVYEHSEDDQVFFRFRLVVEESIKGSLEKGDQFDVQKWEKLTDD

Secondary structure (DSSP, 8-state):
----SSSHHHHHHHHHHHT-----------TTHHHHHHH-S-EEEEEEEEEEEEEETTEEEEEEEEEEEEEEESSPPTT-EEEEEEEEEE---